Protein AF-A0A151JRG0-F1 (afdb_monomer)

Radius of gyration: 23.63 Å; Cα contacts (8 Å, |Δi|>4): 77; chains: 1; bounding box: 60×42×62 Å

Nearest PDB structures (foldseek):
  3hhd-assembly2_B  TM=7.691E-01  e=3.132E-06  Homo sapiens
  6rop-assembly3_C  TM=7.503E-01  e=3.337E-06  Mus musculus
  5my2-assembly1_B  TM=7.842E-01  e=7.458E-05  Mus musculus
  2jfd-assembly2_B  TM=7.610E-01  e=1.238E-04  Homo sapiens
  2jfk-assembly1_A  TM=7.828E-01  e=6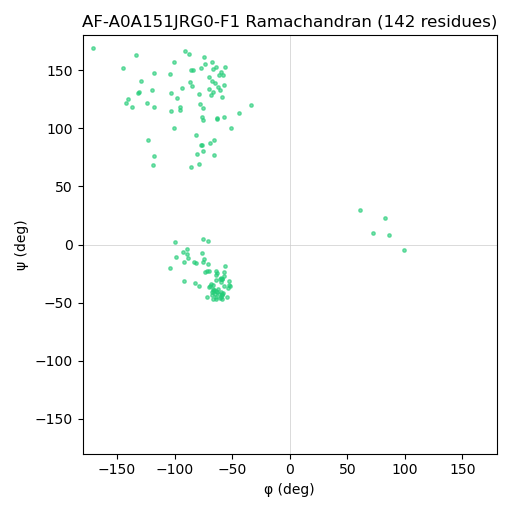.043E-04  Homo sapiens

Mean predicted aligned error: 11.95 Å

Foldseek 3Di:
DDPPPPPPDDDPDPVDDDDDDPDPDPFPDCSCVVCLVVQLVVQCVVCVDWDFDDPVDDQAQDPPVCCPPPVNRTPGSVSVSRRGDDDDDDDQCCDDPPDPDVVSNVVSVVVCVVVVHDDPCCVVDDHDDDDDDPPPDDCVVVDD

Secondary structure (DSSP, 8-state):
-------------SS--------SS-TTSGGGHHHHHHHHHHHHHH-SSPPBPPTT---SSS-GGGTTSTTTTB--HHHHHHTT-----------BTTB--HHHHHHHHHHHHHTT----GGGGSPPPPSSPPTTPPPSGGG--

Structure (mmCIF, N/CA/C/O backbone):
data_AF-A0A151JRG0-F1
#
_entry.id   AF-A0A151JRG0-F1
#
loop_
_atom_site.group_PDB
_atom_site.id
_atom_site.type_symbol
_atom_site.label_atom_id
_atom_site.label_alt_id
_atom_site.label_comp_id
_atom_site.label_asym_id
_atom_site.label_entity_id
_atom_site.label_seq_id
_atom_site.pdbx_PDB_ins_code
_atom_site.Cartn_x
_atom_site.Cartn_y
_atom_site.Cartn_z
_atom_site.occupancy
_atom_site.B_iso_or_equiv
_atom_site.auth_seq_id
_atom_site.auth_comp_id
_atom_site.auth_asym_id
_atom_site.auth_atom_id
_atom_site.pdbx_PDB_model_num
ATOM 1 N N . ALA A 1 1 ? -21.852 -20.332 25.595 1.00 32.78 1 ALA A N 1
ATOM 2 C CA . ALA A 1 1 ? -20.879 -21.241 24.953 1.00 32.78 1 ALA A CA 1
ATOM 3 C C . ALA A 1 1 ? -21.651 -22.034 23.910 1.00 32.78 1 ALA A C 1
ATOM 5 O O . ALA A 1 1 ? -22.641 -22.629 24.284 1.00 32.78 1 ALA A O 1
ATOM 6 N N . THR A 1 2 ? -21.409 -21.997 22.611 1.00 31.17 2 THR A N 1
ATOM 7 C CA . THR A 1 2 ? -20.289 -21.563 21.779 1.00 31.17 2 THR A CA 1
ATOM 8 C C . THR A 1 2 ? -20.906 -20.917 20.539 1.00 31.17 2 THR A C 1
ATOM 10 O O . THR A 1 2 ? -21.681 -21.542 19.821 1.00 31.17 2 THR A O 1
ATOM 13 N N . THR A 1 3 ? -20.585 -19.650 20.290 1.00 32.84 3 THR A N 1
ATOM 14 C CA . THR A 1 3 ? -20.889 -18.986 19.022 1.00 32.84 3 THR A CA 1
ATOM 15 C C . THR A 1 3 ? -19.991 -19.632 17.978 1.00 32.84 3 THR A C 1
ATOM 17 O O . THR A 1 3 ? -18.850 -19.216 17.783 1.00 32.84 3 THR A O 1
ATOM 20 N N . ALA A 1 4 ? -20.464 -20.728 17.387 1.00 36.09 4 ALA A N 1
ATOM 21 C CA . ALA A 1 4 ? -19.816 -21.336 16.246 1.00 36.09 4 ALA A CA 1
ATOM 22 C C . ALA A 1 4 ? -19.736 -20.256 15.168 1.00 36.09 4 ALA A C 1
ATOM 24 O O . ALA A 1 4 ? -20.753 -19.799 14.643 1.00 36.09 4 ALA A O 1
ATOM 25 N N . CYS A 1 5 ? -18.503 -19.804 14.920 1.00 34.59 5 CYS A N 1
ATOM 26 C CA . CYS A 1 5 ? -18.100 -19.105 13.714 1.00 34.59 5 CYS A CA 1
ATOM 27 C C . CYS A 1 5 ? -18.915 -19.671 12.568 1.00 34.59 5 CYS A C 1
ATOM 29 O O . CYS A 1 5 ? -18.869 -20.879 12.364 1.00 34.59 5 CYS A O 1
ATOM 31 N N . VAL A 1 6 ? -19.690 -18.820 11.900 1.00 37.94 6 VAL A N 1
ATOM 32 C CA . VAL A 1 6 ? -20.674 -19.248 10.919 1.00 37.94 6 VAL A CA 1
ATOM 33 C C . VAL A 1 6 ? -20.019 -20.191 9.914 1.00 37.94 6 VAL A C 1
ATOM 35 O O . VAL A 1 6 ? -19.303 -19.782 8.996 1.00 37.94 6 VAL A O 1
ATOM 38 N N . THR A 1 7 ? -20.236 -21.486 10.124 1.00 37.50 7 THR A N 1
ATOM 39 C CA . THR A 1 7 ? -19.909 -22.535 9.179 1.00 37.50 7 THR A CA 1
ATOM 40 C C . THR A 1 7 ? -20.995 -22.428 8.124 1.00 37.50 7 THR A C 1
ATOM 42 O O . THR A 1 7 ? -22.005 -23.119 8.186 1.00 37.50 7 THR A O 1
ATOM 45 N N . PHE A 1 8 ? -20.840 -21.478 7.198 1.00 38.97 8 PHE A N 1
ATOM 46 C CA . PHE A 1 8 ? -21.671 -21.411 6.003 1.00 38.97 8 PHE A CA 1
ATOM 47 C C . PHE A 1 8 ? -21.355 -22.649 5.163 1.00 38.97 8 PHE A C 1
ATOM 49 O O . PHE A 1 8 ? -20.416 -22.666 4.366 1.00 38.97 8 PHE A O 1
ATOM 56 N N . PHE A 1 9 ? -22.103 -23.719 5.427 1.00 41.03 9 PHE A N 1
ATOM 57 C CA . PHE A 1 9 ? -22.236 -24.842 4.523 1.00 41.03 9 PHE A CA 1
ATOM 58 C C . PHE A 1 9 ? -22.883 -24.348 3.229 1.00 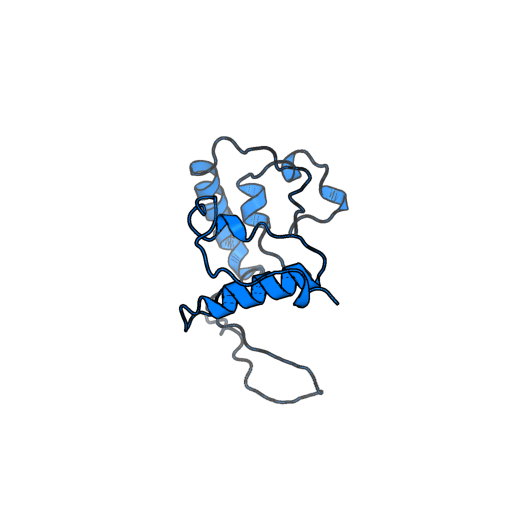41.03 9 PHE A C 1
ATOM 60 O O . PHE A 1 9 ? -23.804 -23.533 3.225 1.00 41.03 9 PHE A O 1
ATOM 67 N N . TYR A 1 10 ? -22.303 -24.820 2.136 1.00 41.72 10 TYR A N 1
ATOM 68 C CA . TYR A 1 10 ? -22.606 -24.476 0.761 1.00 41.72 10 TYR A CA 1
ATOM 69 C C . TYR A 1 10 ? -24.042 -24.887 0.430 1.00 41.72 10 TYR A C 1
ATOM 71 O O . TYR A 1 10 ? -24.323 -26.072 0.314 1.00 41.72 10 TYR A O 1
ATOM 79 N N . ASN A 1 11 ? -24.942 -23.923 0.266 1.00 40.44 11 ASN A N 1
ATOM 80 C CA . ASN A 1 11 ? -26.180 -24.135 -0.470 1.00 40.44 11 ASN A CA 1
ATOM 81 C C . ASN A 1 11 ? -26.395 -22.914 -1.362 1.00 40.44 11 ASN A C 1
ATOM 83 O O . ASN A 1 11 ? -26.498 -21.788 -0.875 1.00 40.44 11 ASN A O 1
ATOM 87 N N . GLN A 1 12 ? -26.413 -23.148 -2.675 1.00 46.78 12 GLN A N 1
ATOM 88 C CA . GLN A 1 12 ? -26.828 -22.180 -3.685 1.00 46.78 12 GLN A CA 1
ATOM 89 C C . GLN A 1 12 ? -28.319 -21.872 -3.510 1.00 46.78 12 GLN A C 1
ATOM 91 O O . GLN A 1 12 ? -29.167 -22.376 -4.239 1.00 46.78 12 GLN A O 1
ATOM 96 N N . VAL A 1 13 ? -28.652 -21.057 -2.518 1.00 53.19 13 VAL A N 1
ATOM 97 C CA . VAL A 1 13 ? -29.987 -20.483 -2.386 1.00 53.19 13 VAL A CA 1
ATOM 98 C C . VAL A 1 13 ? -29.866 -19.031 -2.848 1.00 53.19 13 VAL A C 1
ATOM 100 O O . VAL A 1 13 ? -29.150 -18.242 -2.236 1.00 53.19 13 VAL A O 1
ATOM 103 N N . ASN A 1 14 ? -30.541 -18.695 -3.952 1.00 60.41 14 ASN A N 1
ATOM 104 C CA . ASN A 1 14 ? -30.749 -17.333 -4.481 1.00 60.41 14 ASN A CA 1
ATOM 105 C C . ASN A 1 14 ? -29.648 -16.679 -5.346 1.00 60.41 14 ASN A C 1
ATOM 107 O O . ASN A 1 14 ? -29.645 -15.457 -5.469 1.00 60.41 14 ASN A O 1
ATOM 111 N N . ASN A 1 15 ? -28.753 -17.431 -6.002 1.00 69.19 15 ASN A N 1
ATOM 112 C CA . ASN A 1 15 ? -27.794 -16.862 -6.974 1.00 69.19 15 ASN A CA 1
ATOM 113 C C . ASN A 1 15 ? -26.823 -15.809 -6.371 1.00 69.19 15 ASN A C 1
ATOM 115 O O . ASN A 1 15 ? -26.384 -14.879 -7.047 1.00 69.19 15 ASN A O 1
ATOM 119 N N . ILE A 1 16 ? -26.500 -15.936 -5.078 1.00 75.44 16 ILE A N 1
ATOM 120 C CA . ILE A 1 16 ? -25.608 -15.023 -4.346 1.00 75.44 16 ILE A CA 1
ATOM 121 C C . ILE A 1 16 ? -24.197 -15.623 -4.287 1.00 75.44 16 ILE A C 1
ATOM 123 O O . ILE A 1 16 ? -24.008 -16.746 -3.819 1.00 75.44 16 ILE A O 1
ATOM 127 N N . TYR A 1 17 ? -23.185 -14.865 -4.721 1.00 77.12 17 TYR A N 1
ATOM 128 C CA . TYR A 1 17 ? -21.782 -15.280 -4.627 1.00 77.12 17 TYR A CA 1
ATOM 129 C C . TYR A 1 17 ? -21.262 -15.164 -3.186 1.00 77.12 17 TYR A C 1
ATOM 131 O O . TYR A 1 17 ? -21.175 -14.067 -2.633 1.00 77.12 17 TYR A O 1
ATOM 139 N N . VAL A 1 18 ? -20.864 -16.294 -2.591 1.00 74.06 18 VAL A N 1
ATOM 140 C CA . VAL A 1 18 ? -20.307 -16.358 -1.232 1.00 74.06 18 VAL A CA 1
ATOM 141 C C . VAL A 1 18 ? -18.928 -17.017 -1.264 1.00 74.06 18 VAL A C 1
ATOM 143 O O . VAL A 1 18 ? -18.784 -18.166 -1.676 1.00 74.06 18 VAL A O 1
ATOM 146 N N . LYS A 1 19 ? -17.899 -16.305 -0.787 1.00 78.00 19 LYS A N 1
ATOM 147 C CA . LYS A 1 19 ? -16.535 -16.831 -0.624 1.00 78.00 19 LYS A CA 1
ATOM 148 C C . LYS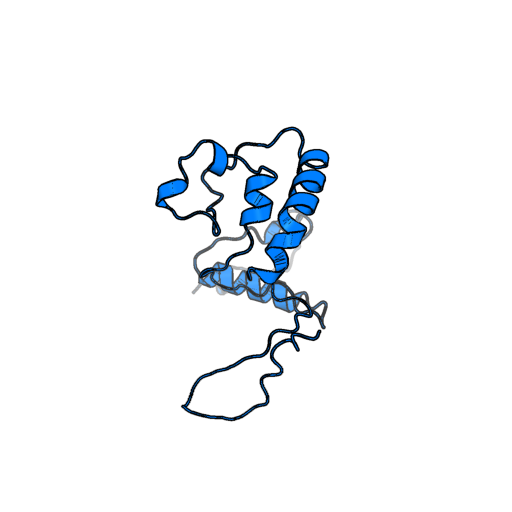 A 1 19 ? -16.137 -16.802 0.847 1.00 78.00 19 LYS A C 1
ATOM 150 O O . LYS A 1 19 ? -16.036 -15.729 1.438 1.00 78.00 19 LYS A O 1
ATOM 155 N N . LYS A 1 20 ? -15.853 -17.971 1.429 1.00 74.62 20 LYS A N 1
ATOM 156 C CA . LYS A 1 20 ? -15.352 -18.064 2.806 1.00 74.62 20 LYS A CA 1
ATOM 157 C C . LYS A 1 20 ? -13.952 -17.453 2.906 1.00 74.62 20 LYS A C 1
ATOM 159 O O . LYS A 1 20 ? -13.057 -17.787 2.128 1.00 74.62 20 LYS A O 1
ATOM 164 N N . ILE A 1 21 ? -13.766 -16.585 3.894 1.00 77.94 21 ILE A N 1
ATOM 165 C CA . ILE A 1 21 ? -12.461 -16.043 4.275 1.00 77.94 21 ILE A CA 1
ATOM 166 C C . ILE A 1 21 ? -11.901 -16.932 5.387 1.00 77.94 21 ILE A C 1
ATOM 168 O O . ILE A 1 21 ? -12.621 -17.309 6.310 1.00 77.94 21 ILE A O 1
ATOM 172 N N . ASN A 1 22 ? -10.622 -17.296 5.294 1.00 79.31 22 ASN A N 1
ATOM 173 C CA . ASN A 1 22 ? -9.955 -18.053 6.349 1.00 79.31 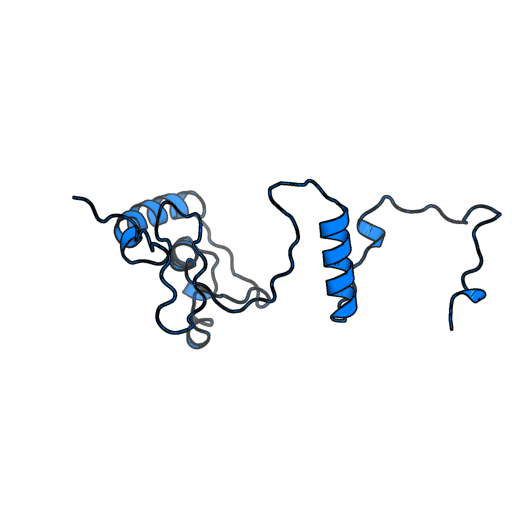22 ASN A CA 1
ATOM 174 C C . ASN A 1 22 ? -9.594 -17.119 7.514 1.00 79.31 22 ASN A C 1
ATOM 176 O O . ASN A 1 22 ? -8.492 -16.570 7.559 1.00 79.31 22 ASN A O 1
ATOM 180 N N . CYS A 1 23 ? -10.539 -16.902 8.423 1.00 71.31 23 CYS A N 1
ATOM 181 C CA . CYS A 1 23 ? -10.345 -16.148 9.653 1.00 71.31 23 CYS A CA 1
ATOM 182 C C . CYS A 1 23 ? -10.917 -16.932 10.841 1.00 71.31 23 CYS A C 1
ATOM 184 O O . CYS A 1 23 ? -12.057 -17.385 10.812 1.00 71.31 23 CYS A O 1
ATOM 186 N N . ASN A 1 24 ? -10.118 -17.074 11.901 1.00 82.31 24 ASN A N 1
ATOM 187 C CA . ASN A 1 24 ? -10.570 -17.697 13.151 1.00 82.31 24 ASN A CA 1
ATOM 188 C C . ASN A 1 24 ? -11.350 -16.708 14.032 1.00 82.31 24 ASN A C 1
ATOM 190 O O . ASN A 1 24 ? -12.014 -17.115 14.979 1.00 82.31 24 ASN A O 1
ATOM 194 N N . ILE A 1 25 ? -11.234 -15.407 13.745 1.00 77.88 25 ILE A N 1
ATOM 195 C CA . ILE A 1 25 ? -11.842 -14.315 14.506 1.00 77.88 25 ILE A CA 1
ATOM 196 C C . ILE A 1 25 ? -12.565 -13.388 13.518 1.00 77.88 25 ILE A C 1
ATOM 198 O O . ILE A 1 25 ? -11.962 -12.994 12.512 1.00 77.88 25 ILE A O 1
ATOM 202 N N . PRO A 1 26 ? -13.829 -13.012 13.784 1.00 76.88 26 PRO A N 1
ATOM 203 C CA . PRO A 1 26 ? -14.560 -12.057 12.963 1.00 76.88 26 PRO A CA 1
ATOM 204 C C . PRO A 1 26 ? -14.072 -10.635 13.262 1.00 76.88 26 PRO A C 1
ATOM 206 O O . PRO A 1 26 ? -14.624 -9.919 14.100 1.00 76.88 26 PRO A O 1
ATOM 209 N N . PHE A 1 27 ? -13.008 -10.219 12.580 1.00 72.62 27 PHE A N 1
ATOM 210 C CA . PHE A 1 27 ? -12.560 -8.831 12.619 1.00 72.62 27 PHE A CA 1
ATOM 211 C C . PHE A 1 27 ? -13.668 -7.904 12.103 1.00 72.62 27 PHE A C 1
ATOM 213 O O . PHE A 1 27 ? -14.465 -8.288 11.249 1.00 72.62 27 PHE A O 1
ATOM 220 N N . HIS A 1 28 ? -13.720 -6.682 12.641 1.00 74.50 28 HIS A N 1
ATOM 221 C CA . HIS A 1 28 ? -14.707 -5.653 12.267 1.00 74.50 28 HIS A CA 1
ATOM 222 C C . HIS A 1 28 ? -16.131 -5.926 12.771 1.00 74.50 28 HIS A C 1
ATOM 224 O O . HIS A 1 28 ? -17.063 -5.223 12.395 1.00 74.50 28 HIS A O 1
ATOM 230 N N . SER A 1 29 ? -16.283 -6.920 13.649 1.00 74.06 29 SER A N 1
ATOM 231 C CA . SER A 1 29 ? -17.498 -7.189 14.413 1.00 74.06 29 SER A CA 1
ATOM 232 C C . SER A 1 29 ? -17.372 -6.650 15.840 1.00 74.06 29 SER A C 1
ATOM 234 O O . SER A 1 29 ? -16.267 -6.537 16.380 1.00 74.06 29 SER A O 1
ATOM 236 N N . SER A 1 30 ? -18.512 -6.403 16.487 1.00 77.19 30 SER A N 1
ATOM 237 C CA . SER A 1 30 ? -18.598 -6.104 17.923 1.00 77.19 30 SER A CA 1
ATOM 238 C C . SER A 1 30 ? -17.968 -7.192 18.801 1.00 77.19 30 SER A C 1
ATOM 240 O O . SER A 1 30 ? -17.591 -6.912 19.934 1.00 77.19 30 SER A O 1
ATOM 242 N N . TYR A 1 31 ? -17.766 -8.403 18.268 1.00 78.31 31 TYR A N 1
ATOM 243 C CA . TYR A 1 31 ? -17.033 -9.488 18.927 1.00 78.31 31 TYR A CA 1
ATOM 244 C C . TYR A 1 31 ? -15.643 -9.065 19.438 1.00 78.31 31 TYR A C 1
ATOM 246 O O . TYR A 1 31 ? -15.209 -9.515 20.495 1.00 78.31 31 TYR A O 1
ATOM 254 N N . VAL A 1 32 ? -14.943 -8.186 18.711 1.00 79.25 32 VAL A N 1
ATOM 255 C CA . VAL A 1 32 ? -13.578 -7.752 19.067 1.00 79.25 32 VAL A CA 1
ATOM 256 C C . VAL A 1 32 ? -13.581 -6.529 20.002 1.00 79.25 32 VAL A C 1
ATOM 258 O O . VAL A 1 32 ? -12.541 -6.187 20.560 1.00 79.25 32 VAL A O 1
ATOM 261 N N . ALA A 1 33 ? -14.739 -5.904 20.249 1.00 79.56 33 ALA A N 1
ATOM 262 C CA . ALA A 1 33 ? -14.845 -4.685 21.059 1.00 79.56 33 ALA A CA 1
ATOM 263 C C . ALA A 1 33 ? -14.331 -4.874 22.497 1.00 79.56 33 ALA A C 1
ATOM 265 O O . ALA A 1 33 ? -13.726 -3.971 23.066 1.00 79.56 33 ALA A O 1
ATOM 266 N N . PHE A 1 34 ? -14.481 -6.073 23.071 1.00 82.00 34 PHE A N 1
ATOM 267 C CA . PHE A 1 34 ? -13.964 -6.380 24.410 1.00 82.00 34 PHE A CA 1
ATOM 268 C C . PHE A 1 34 ? -12.434 -6.227 24.522 1.00 82.00 34 PHE A C 1
ATOM 270 O O . PHE A 1 34 ? -11.918 -5.878 25.581 1.00 82.00 34 PHE A O 1
ATOM 277 N N . VAL A 1 35 ? -11.700 -6.451 23.427 1.00 84.12 35 VAL A N 1
ATOM 278 C CA . VAL A 1 35 ? -10.229 -6.363 23.391 1.00 84.12 35 VAL A CA 1
ATOM 279 C C . VAL A 1 35 ? -9.753 -4.938 23.072 1.00 84.12 35 VAL A C 1
ATOM 281 O O . VAL A 1 35 ? -8.574 -4.626 23.241 1.00 84.12 35 VAL A O 1
ATOM 284 N N . GLU A 1 36 ? -10.650 -4.043 22.650 1.00 82.56 36 GLU A N 1
ATOM 285 C CA . GLU A 1 36 ? -10.312 -2.690 22.192 1.00 82.56 36 GLU A CA 1
ATOM 286 C C . GLU A 1 36 ? -9.577 -1.873 23.261 1.00 82.56 36 GLU A C 1
ATOM 288 O O . GLU A 1 36 ? -8.582 -1.216 22.959 1.00 82.56 36 GLU A O 1
ATOM 293 N N . SER A 1 37 ? -10.013 -1.964 24.518 1.00 87.50 37 SER A N 1
ATOM 294 C CA . SER A 1 37 ? -9.403 -1.241 25.639 1.00 87.50 37 SER A CA 1
ATOM 295 C C . SER A 1 37 ? -7.957 -1.683 25.893 1.00 87.50 37 SER A C 1
ATOM 297 O O . SER A 1 37 ? -7.057 -0.850 25.994 1.00 87.50 37 SER A O 1
ATOM 299 N N . GLN A 1 38 ? -7.708 -2.994 25.923 1.00 90.06 38 GLN A N 1
ATOM 300 C CA . GLN A 1 38 ? -6.369 -3.562 26.111 1.00 90.06 38 GLN A CA 1
ATOM 301 C C . GLN A 1 38 ? -5.449 -3.261 24.925 1.00 90.06 38 GLN A C 1
ATOM 303 O O . GLN A 1 38 ? -4.266 -2.945 25.102 1.00 90.06 38 GLN A O 1
ATOM 308 N N . LEU A 1 39 ? -5.999 -3.303 23.710 1.00 88.06 39 LEU A N 1
ATOM 309 C CA . LEU A 1 39 ? -5.278 -2.940 22.497 1.00 88.06 39 LEU A CA 1
ATOM 310 C C . LEU A 1 39 ? -4.885 -1.457 22.511 1.00 88.06 39 LEU A C 1
ATOM 312 O O . LEU A 1 39 ? -3.731 -1.135 22.233 1.00 88.06 39 LEU A O 1
ATOM 316 N N . LEU A 1 40 ? -5.803 -0.565 22.887 1.00 90.75 40 LEU A N 1
ATOM 317 C CA . LEU A 1 40 ? -5.550 0.872 22.989 1.00 90.75 40 LEU A CA 1
ATOM 318 C C . LEU A 1 40 ? -4.450 1.178 24.012 1.00 90.75 40 LEU A C 1
ATOM 320 O O . LEU A 1 40 ? -3.522 1.930 23.713 1.00 90.75 40 LEU A O 1
ATOM 324 N N . LEU A 1 41 ? -4.512 0.564 25.197 1.00 93.38 41 LEU A N 1
ATOM 325 C CA . LEU A 1 41 ? -3.481 0.710 26.229 1.00 93.38 41 LEU A CA 1
ATOM 326 C C . LEU A 1 41 ? -2.105 0.261 25.728 1.00 93.38 41 LEU A C 1
ATOM 328 O O . LEU A 1 41 ? -1.105 0.939 25.963 1.00 93.38 41 LEU A O 1
ATOM 332 N N . SER A 1 42 ? -2.051 -0.862 25.014 1.00 93.50 42 SER A N 1
ATOM 333 C CA . SER A 1 42 ? -0.801 -1.388 24.460 1.00 93.50 42 SER A CA 1
ATOM 334 C C . SER A 1 42 ? -0.252 -0.486 23.353 1.00 93.50 42 SER A C 1
ATOM 336 O O . SER A 1 42 ? 0.937 -0.172 23.338 1.00 93.50 42 SER A O 1
ATOM 338 N N . LEU A 1 43 ? -1.118 -0.003 22.461 1.00 91.44 43 LEU A N 1
ATOM 339 C CA . LEU A 1 43 ? -0.732 0.894 21.373 1.00 91.44 43 LEU A CA 1
ATOM 340 C C . LEU A 1 43 ? -0.270 2.262 21.875 1.00 91.44 43 LEU A C 1
ATOM 342 O O . LEU A 1 43 ? 0.666 2.811 21.305 1.00 91.44 43 LEU A O 1
ATOM 346 N N . ASN A 1 44 ? -0.855 2.792 22.950 1.00 94.81 44 ASN A N 1
ATOM 347 C CA . ASN A 1 44 ? -0.391 4.041 23.559 1.00 94.81 44 ASN A CA 1
ATOM 348 C C . ASN A 1 44 ? 1.032 3.925 24.126 1.00 94.81 44 ASN A C 1
ATOM 350 O O . ASN A 1 44 ? 1.782 4.896 24.091 1.00 94.81 44 ASN A O 1
ATOM 354 N N . LYS A 1 45 ? 1.443 2.735 24.585 1.00 95.25 45 LYS A N 1
ATOM 355 C CA . LYS A 1 45 ? 2.837 2.486 24.994 1.00 95.25 45 LYS A CA 1
ATOM 356 C C . LYS A 1 45 ? 3.794 2.464 23.799 1.00 95.25 45 LYS A C 1
ATOM 358 O O . LYS A 1 45 ? 4.923 2.923 23.917 1.00 95.25 45 LYS A O 1
ATOM 363 N N . ILE A 1 46 ? 3.350 1.932 22.658 1.00 95.19 46 ILE A N 1
ATOM 364 C CA . ILE A 1 46 ? 4.160 1.819 21.431 1.00 95.19 46 ILE A CA 1
ATOM 365 C C . ILE A 1 46 ? 4.235 3.159 20.683 1.00 95.19 46 ILE A C 1
ATOM 367 O O . ILE A 1 46 ? 5.267 3.490 20.102 1.00 95.19 46 ILE A O 1
ATOM 371 N N . ILE A 1 47 ? 3.149 3.935 20.692 1.00 92.56 47 ILE A N 1
ATOM 372 C CA . ILE A 1 47 ? 3.001 5.210 19.981 1.00 92.56 47 ILE A CA 1
ATOM 373 C C . ILE A 1 47 ? 2.753 6.335 21.003 1.00 92.56 47 ILE A C 1
ATOM 375 O O . ILE A 1 47 ? 1.658 6.897 21.045 1.00 92.56 47 ILE A O 1
ATOM 379 N N . PRO A 1 48 ? 3.753 6.692 21.829 1.00 91.88 48 PRO A N 1
ATOM 380 C CA . PRO A 1 48 ? 3.581 7.714 22.861 1.0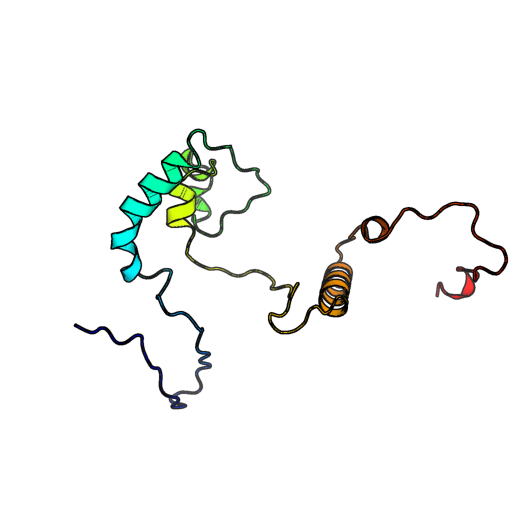0 91.88 48 PRO A CA 1
ATOM 381 C C . PRO A 1 48 ? 3.388 9.121 22.272 1.00 91.88 48 PRO A C 1
ATOM 383 O O . PRO A 1 48 ? 2.634 9.925 22.810 1.00 91.88 48 PRO A O 1
ATOM 386 N N . CYS A 1 49 ? 4.033 9.414 21.137 1.00 92.69 49 CYS A N 1
ATOM 387 C CA . CYS A 1 49 ? 3.986 10.721 20.476 1.00 92.69 49 CYS A CA 1
ATOM 388 C C . CYS A 1 49 ? 3.479 10.568 19.030 1.00 92.69 49 CYS A C 1
ATOM 390 O O . CYS A 1 49 ? 4.278 10.335 18.114 1.00 92.69 49 CYS A O 1
ATOM 392 N N . PRO A 1 50 ? 2.158 10.658 18.790 1.00 92.88 50 PRO A N 1
ATOM 393 C CA . PRO A 1 50 ? 1.577 10.381 17.483 1.00 92.88 50 PRO A CA 1
ATOM 394 C C . PRO A 1 50 ? 1.928 11.458 16.449 1.00 92.88 50 PRO A C 1
ATOM 396 O O . PRO A 1 50 ? 1.800 12.658 16.686 1.00 92.88 50 PRO A O 1
ATOM 399 N N . LYS A 1 51 ? 2.342 11.019 15.255 1.00 93.75 51 LYS A N 1
ATOM 400 C CA . LYS A 1 51 ? 2.728 11.910 14.150 1.00 93.75 51 LYS A CA 1
ATOM 401 C C . LYS A 1 51 ? 1.518 12.337 13.322 1.00 93.75 51 LYS A C 1
ATOM 403 O O . LYS A 1 51 ? 0.560 11.581 13.148 1.00 93.75 51 LYS A O 1
ATOM 408 N N . LYS A 1 52 ? 1.590 13.539 12.747 1.00 93.75 52 LYS A N 1
ATOM 409 C CA . LYS A 1 52 ? 0.585 14.044 11.805 1.00 93.75 52 LYS A CA 1
ATOM 410 C C . LYS A 1 52 ? 0.627 13.248 10.500 1.00 93.75 52 LYS A C 1
ATOM 412 O O . LYS A 1 52 ? 1.683 13.094 9.890 1.00 93.75 52 LYS A O 1
ATOM 417 N N . ARG A 1 53 ? -0.533 12.761 10.063 1.00 92.31 53 ARG A N 1
ATOM 418 C CA . ARG A 1 53 ? -0.724 12.103 8.769 1.00 92.31 53 ARG A CA 1
ATOM 419 C C . ARG A 1 53 ? -0.605 13.136 7.651 1.00 92.31 53 ARG A C 1
ATOM 421 O O . ARG A 1 53 ? -1.030 14.285 7.792 1.00 92.31 53 ARG A O 1
ATOM 428 N N . SER A 1 54 ? -0.030 12.722 6.529 1.00 91.12 54 SER A N 1
ATOM 429 C CA . SER A 1 54 ? 0.049 13.555 5.332 1.00 91.12 54 SER A CA 1
ATOM 430 C C . SER A 1 54 ? -1.313 13.650 4.638 1.00 91.12 54 SER A C 1
ATOM 432 O O . SER A 1 54 ? -2.182 12.800 4.827 1.00 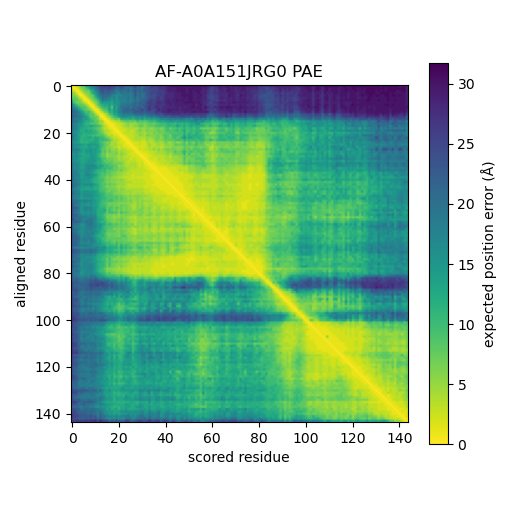91.12 54 SER A O 1
ATOM 434 N N . SER A 1 55 ? -1.492 14.656 3.780 1.00 87.06 55 SER A N 1
ATOM 435 C CA . SER A 1 55 ? -2.683 14.779 2.924 1.00 87.06 55 SER A CA 1
ATOM 436 C C . SER A 1 55 ? -2.812 13.642 1.902 1.00 87.06 55 SER A C 1
ATOM 438 O O . SER A 1 55 ? -3.918 13.344 1.464 1.00 87.06 55 SER A O 1
ATOM 440 N N . LYS A 1 56 ? -1.698 12.977 1.558 1.00 88.31 56 LYS A N 1
ATOM 441 C CA . LYS A 1 56 ? -1.670 11.786 0.692 1.00 88.31 56 LYS A CA 1
ATOM 442 C C . LYS A 1 56 ? -2.225 10.540 1.390 1.00 88.31 56 LYS A C 1
ATOM 444 O O . LYS A 1 56 ? -2.664 9.611 0.720 1.00 88.31 56 LYS A O 1
ATOM 449 N N . TRP A 1 57 ? -2.219 10.507 2.724 1.00 87.94 57 TRP A N 1
ATOM 450 C CA . TRP A 1 57 ? -2.790 9.403 3.488 1.00 87.94 57 TRP A CA 1
ATOM 451 C C . TRP A 1 57 ? -4.305 9.575 3.605 1.00 87.94 57 TRP A C 1
ATOM 453 O O . TRP A 1 57 ? -4.831 10.206 4.527 1.00 87.94 57 TRP A O 1
ATOM 463 N N . ILE A 1 58 ? -5.019 8.938 2.688 1.00 84.31 58 ILE A N 1
ATOM 464 C CA . ILE A 1 58 ? -6.476 8.861 2.714 1.00 84.31 58 ILE A CA 1
ATOM 465 C C . ILE A 1 58 ? -6.908 7.815 3.752 1.00 84.31 58 ILE A C 1
ATOM 467 O O . ILE A 1 58 ? -6.505 6.658 3.677 1.00 84.31 58 ILE A O 1
ATOM 471 N N . SER A 1 59 ? -7.688 8.226 4.757 1.00 84.19 59 SER A N 1
ATOM 472 C CA . SER A 1 59 ? -8.191 7.305 5.784 1.00 84.19 59 SER A CA 1
ATOM 473 C C . SER A 1 59 ? -9.373 6.507 5.243 1.00 84.19 59 SER A C 1
ATOM 475 O O . SER A 1 59 ? -10.326 7.088 4.729 1.00 84.19 59 SER A O 1
ATOM 477 N N . THR A 1 60 ? -9.319 5.187 5.390 1.00 79.56 60 THR A N 1
ATOM 478 C CA . THR A 1 60 ? -10.385 4.262 4.976 1.00 79.56 60 THR A CA 1
ATOM 479 C C . THR A 1 60 ? -11.394 3.971 6.086 1.00 79.56 60 THR A C 1
ATOM 481 O O . THR A 1 60 ? -12.478 3.476 5.814 1.00 79.56 60 THR A O 1
ATOM 484 N N . SER A 1 61 ? -11.060 4.299 7.332 1.00 78.06 61 SER A N 1
ATOM 485 C CA . SER A 1 61 ? -11.844 3.971 8.524 1.00 78.06 61 SER A CA 1
ATOM 486 C C . SER A 1 61 ? -12.631 5.135 9.108 1.00 78.06 61 SER A C 1
ATOM 488 O O . SER A 1 61 ? -13.583 4.938 9.860 1.00 78.06 61 SER A O 1
ATOM 490 N N . ILE A 1 62 ? -12.238 6.362 8.771 1.00 82.56 62 ILE A N 1
ATOM 491 C CA . ILE A 1 62 ? -12.921 7.580 9.191 1.00 82.56 62 ILE A CA 1
ATOM 492 C C . ILE A 1 62 ? -13.729 8.095 7.996 1.00 82.56 62 ILE A C 1
ATOM 494 O O . ILE A 1 62 ? -13.157 8.245 6.913 1.00 82.56 62 ILE A O 1
ATOM 498 N N . PRO A 1 63 ? -15.029 8.414 8.153 1.00 83.81 63 PRO A N 1
ATOM 499 C CA . PRO A 1 63 ? -15.809 8.994 7.068 1.00 83.81 63 PRO A CA 1
ATOM 500 C C . PRO A 1 63 ? -15.210 10.335 6.639 1.00 83.81 63 PRO A C 1
ATOM 502 O O . PRO A 1 63 ? -14.705 11.097 7.467 1.00 83.81 63 PRO A O 1
ATOM 505 N N . ARG A 1 64 ? -15.304 10.648 5.342 1.00 84.50 64 ARG A N 1
ATOM 506 C CA . ARG A 1 64 ? -14.689 11.840 4.732 1.00 84.50 64 ARG A CA 1
ATOM 507 C C . ARG A 1 64 ? -15.043 13.144 5.452 1.00 84.50 64 ARG A C 1
ATOM 509 O O . ARG A 1 64 ? -14.188 14.013 5.594 1.00 84.50 64 ARG A O 1
ATOM 516 N N . THR A 1 65 ? -16.264 13.250 5.973 1.00 87.25 65 THR A N 1
ATOM 517 C CA . THR A 1 65 ? -16.744 14.401 6.757 1.00 87.25 65 THR A CA 1
ATOM 518 C C . THR A 1 65 ? -15.905 14.668 8.008 1.00 87.25 65 THR A C 1
ATOM 520 O O . THR A 1 65 ? -15.764 15.813 8.426 1.00 87.25 65 THR A O 1
ATOM 523 N N . LYS A 1 66 ? -15.298 13.627 8.590 1.00 87.94 66 LYS A N 1
ATOM 524 C CA . LYS A 1 66 ? -14.509 13.699 9.825 1.00 87.94 66 LYS A CA 1
ATOM 525 C C . LYS A 1 66 ? -12.996 13.741 9.589 1.00 87.94 66 LYS A C 1
ATOM 527 O O . LYS A 1 66 ? -12.251 13.793 10.563 1.00 87.94 66 LYS A O 1
ATOM 532 N N . TRP A 1 67 ? -12.504 13.759 8.345 1.00 87.06 67 TRP A N 1
ATOM 533 C CA . TRP A 1 67 ? -11.055 13.749 8.055 1.00 87.06 67 TRP A CA 1
ATOM 534 C C . TRP A 1 67 ? -10.293 14.977 8.559 1.00 87.06 67 TRP A C 1
ATOM 536 O O . TRP A 1 67 ? -9.088 14.888 8.807 1.00 87.06 67 TRP A O 1
ATOM 546 N N . PHE A 1 68 ? -10.979 16.104 8.734 1.00 86.31 68 PHE A N 1
ATOM 547 C CA . PHE A 1 68 ? -10.361 17.368 9.131 1.00 86.31 68 PHE A CA 1
ATOM 548 C C . PHE A 1 68 ? -10.272 17.565 10.651 1.00 86.31 68 PHE A C 1
ATOM 550 O O . PHE A 1 68 ? -9.668 18.549 11.094 1.00 86.31 68 PHE A O 1
ATOM 557 N N . THR A 1 69 ? -10.816 16.632 11.441 1.00 87.94 69 THR A N 1
ATOM 558 C CA . THR A 1 69 ? -10.745 16.676 12.908 1.00 87.94 69 THR A CA 1
ATOM 559 C C . THR A 1 69 ? -9.299 16.548 13.402 1.00 87.94 69 THR A C 1
ATOM 561 O O . THR A 1 69 ? -8.433 15.987 12.727 1.00 87.94 69 THR A O 1
ATOM 564 N N . SER A 1 70 ? -9.001 17.103 14.577 1.00 84.81 70 SER A N 1
ATOM 565 C CA . SER A 1 70 ? -7.664 17.021 15.184 1.00 84.81 70 SER A CA 1
ATOM 566 C C . SER A 1 70 ? -7.239 15.567 15.405 1.00 84.81 70 SER A C 1
ATOM 568 O O . SER A 1 70 ? -6.129 15.189 15.036 1.00 84.81 70 SER A O 1
ATOM 570 N N . THR A 1 71 ? -8.154 14.730 15.899 1.00 82.12 71 THR A N 1
ATOM 571 C CA . THR A 1 71 ? -7.922 13.302 16.144 1.00 82.12 71 THR A CA 1
ATOM 572 C C . THR A 1 71 ? -7.662 12.529 14.855 1.00 82.12 71 THR A C 1
ATOM 574 O O . THR A 1 71 ? -6.742 11.718 14.800 1.00 82.12 71 THR A O 1
ATOM 577 N N . SER A 1 72 ? -8.418 12.795 13.783 1.00 83.50 72 SER A N 1
ATOM 578 C CA . SER A 1 72 ? -8.218 12.097 12.511 1.00 83.50 72 SER A CA 1
ATOM 579 C C . SER A 1 72 ? -6.922 12.497 11.823 1.00 83.50 72 SER A C 1
ATOM 581 O O . SER A 1 72 ? -6.437 11.732 11.000 1.00 83.50 72 SER A O 1
ATOM 583 N N . LYS A 1 73 ? -6.349 13.670 12.106 1.00 89.00 73 LYS A N 1
ATOM 584 C CA . LYS A 1 73 ? -5.091 14.129 11.491 1.00 89.00 73 LYS A CA 1
ATOM 585 C C . LYS A 1 73 ? -3.856 13.413 12.030 1.00 89.00 73 LYS A C 1
ATOM 587 O O . LYS A 1 73 ? -2.799 13.548 11.421 1.00 89.00 73 LYS A O 1
ATOM 592 N N . LEU A 1 74 ? -3.959 12.673 13.129 1.00 91.75 74 LEU A N 1
ATOM 593 C CA . LEU A 1 74 ? -2.837 11.975 13.751 1.00 91.75 74 LEU A CA 1
ATOM 594 C C . LEU A 1 74 ? -2.883 10.473 13.448 1.00 91.75 74 LEU A C 1
ATOM 596 O O . LEU A 1 74 ? -3.954 9.883 13.328 1.00 91.75 74 LEU A O 1
ATOM 600 N N . SER A 1 75 ? -1.710 9.852 13.331 1.00 91.38 75 SER A N 1
ATOM 601 C CA . SER A 1 75 ? -1.560 8.392 13.355 1.00 91.38 75 SER A CA 1
ATOM 602 C C . SER A 1 75 ? -1.449 7.944 14.814 1.00 91.38 75 SER A C 1
ATOM 604 O O . SER A 1 75 ? -0.372 7.577 15.278 1.00 91.38 75 SER A O 1
ATOM 606 N N . SER A 1 76 ? -2.536 8.106 15.572 1.00 92.44 76 SER A N 1
ATOM 607 C CA . SER A 1 76 ? -2.594 7.789 17.003 1.00 92.44 76 SER A CA 1
ATOM 608 C C . SER A 1 76 ? -3.057 6.359 17.271 1.00 92.44 76 SER A C 1
ATOM 610 O O . SER A 1 76 ? -3.606 5.691 16.393 1.00 92.44 76 SER A O 1
ATOM 612 N N . ALA A 1 77 ? -2.880 5.896 18.510 1.00 90.94 77 ALA A N 1
ATOM 613 C CA . ALA A 1 77 ? -3.406 4.610 18.958 1.00 90.94 77 ALA A CA 1
ATOM 614 C C . ALA A 1 77 ? -4.925 4.497 18.707 1.00 90.94 77 ALA A C 1
ATOM 616 O O . ALA A 1 77 ? -5.369 3.523 18.101 1.00 90.94 77 ALA A O 1
ATOM 617 N N . ASP A 1 78 ? -5.692 5.545 19.035 1.00 88.56 78 ASP A N 1
ATOM 618 C CA . ASP A 1 78 ? -7.135 5.644 18.760 1.00 88.56 78 ASP A CA 1
ATOM 619 C C . ASP A 1 78 ? -7.512 5.548 17.276 1.00 88.56 78 ASP A C 1
ATOM 621 O O . ASP A 1 78 ? -8.625 5.153 16.923 1.00 88.56 78 ASP A O 1
ATOM 625 N N . TYR A 1 79 ? -6.627 5.991 16.382 1.00 88.50 79 TYR A N 1
ATOM 626 C CA . TYR A 1 79 ? -6.850 5.871 14.946 1.00 88.50 79 TYR A CA 1
ATOM 627 C C . TYR A 1 79 ? -6.705 4.408 14.509 1.00 88.50 79 TYR A C 1
ATOM 629 O O . TYR A 1 79 ? -7.545 3.893 13.769 1.00 88.50 79 TYR A O 1
ATOM 637 N N . HIS A 1 80 ? -5.657 3.729 14.985 1.00 86.81 80 HIS A N 1
ATOM 638 C CA . HIS A 1 80 ? -5.353 2.349 14.613 1.00 86.81 80 HIS A CA 1
ATOM 639 C C . HIS A 1 80 ? -6.366 1.341 15.167 1.00 86.81 80 HIS A C 1
ATOM 641 O O . HIS A 1 80 ? -6.718 0.409 14.447 1.00 86.81 80 HIS A O 1
ATOM 647 N N . THR A 1 81 ? -6.905 1.551 16.372 1.00 82.88 81 THR A N 1
ATOM 648 C CA . THR A 1 81 ? -7.970 0.693 16.930 1.00 82.88 81 THR A CA 1
ATOM 649 C C . THR A 1 81 ? -9.259 0.760 16.107 1.00 82.88 81 THR A C 1
ATOM 651 O O . THR A 1 81 ? -9.869 -0.268 15.805 1.00 82.88 81 THR A O 1
ATOM 654 N N . ARG A 1 82 ? -9.633 1.958 15.638 1.00 76.62 82 ARG A N 1
ATOM 655 C CA . ARG A 1 82 ? -10.818 2.175 14.790 1.00 76.62 82 ARG A CA 1
ATOM 656 C C . ARG A 1 82 ? -10.632 1.729 13.342 1.00 76.62 82 ARG A C 1
ATOM 658 O O . ARG A 1 82 ? -11.619 1.607 12.620 1.00 76.62 82 ARG A O 1
ATOM 665 N N . SER A 1 83 ? -9.394 1.496 12.891 1.00 65.88 83 SER A N 1
ATOM 666 C CA . SER A 1 83 ? -9.074 1.383 11.463 1.00 65.88 83 SER A CA 1
ATOM 667 C C . SER A 1 83 ? -9.571 0.124 10.752 1.00 65.88 83 SER A C 1
ATOM 669 O O . SER A 1 83 ? -9.279 -0.083 9.577 1.00 65.88 83 SER A O 1
ATOM 671 N N . SER A 1 84 ? -10.298 -0.727 11.454 1.00 60.03 84 SER A N 1
ATOM 672 C CA . SER A 1 84 ? -10.493 -2.096 11.036 1.00 60.03 84 SER A CA 1
ATOM 673 C C . SER A 1 84 ? -11.466 -2.211 9.826 1.00 60.03 84 SER A C 1
ATOM 675 O O . SER A 1 84 ? -11.341 -3.119 9.033 1.00 60.03 84 SER A O 1
ATOM 677 N N . LEU A 1 85 ? -12.374 -1.279 9.544 1.00 46.62 85 LEU A N 1
ATOM 678 C CA . LEU A 1 85 ? -13.399 -1.476 8.492 1.00 46.62 85 LEU A CA 1
ATOM 679 C C . LEU A 1 85 ? -12.910 -1.303 7.023 1.00 46.62 85 LEU A C 1
ATOM 681 O O . LEU A 1 85 ? -11.971 -0.542 6.775 1.00 46.62 85 LEU A O 1
ATOM 685 N N . PRO A 1 86 ? -13.544 -1.982 6.035 1.00 52.19 86 PRO A N 1
ATOM 686 C CA . PRO A 1 86 ? -13.074 -2.031 4.644 1.00 52.19 86 PRO A CA 1
ATOM 687 C C . PRO A 1 86 ? -13.607 -0.869 3.791 1.00 52.19 86 PRO A C 1
ATOM 689 O O . PRO A 1 86 ? -14.611 -0.269 4.160 1.00 52.19 86 PRO A O 1
ATOM 692 N N . LEU A 1 87 ? -13.003 -0.621 2.613 1.00 50.69 87 LEU A N 1
ATOM 693 C CA . LEU A 1 87 ? -13.699 -0.157 1.394 1.00 50.69 87 LEU A CA 1
ATOM 694 C C . LEU A 1 87 ? -12.801 -0.170 0.141 1.00 50.69 87 LEU A C 1
ATOM 696 O O . LEU A 1 87 ? -11.597 -0.378 0.232 1.00 50.69 87 LEU A O 1
ATOM 700 N N . ASN A 1 88 ? -13.450 0.030 -1.012 1.00 50.38 88 ASN A N 1
ATOM 701 C CA . ASN A 1 88 ? -12.975 -0.144 -2.387 1.00 50.38 88 ASN A CA 1
ATOM 702 C C . ASN A 1 88 ? -11.570 0.409 -2.669 1.00 50.38 88 ASN A C 1
ATOM 704 O O . ASN A 1 88 ? -11.347 1.619 -2.711 1.00 50.38 88 ASN A O 1
ATOM 708 N N . VAL A 1 89 ? -10.655 -0.516 -2.945 1.00 54.19 89 VAL A N 1
ATOM 709 C CA . VAL A 1 89 ? -9.301 -0.254 -3.428 1.00 54.19 89 VAL A CA 1
ATOM 710 C C . VAL A 1 89 ? -9.086 -1.121 -4.658 1.00 54.19 89 VAL A C 1
ATOM 712 O O . VAL A 1 89 ? -9.500 -2.282 -4.695 1.00 54.19 89 VAL A O 1
ATOM 715 N N . THR A 1 90 ? -8.420 -0.569 -5.666 1.00 51.62 90 THR A N 1
ATOM 716 C CA . THR A 1 90 ? -7.922 -1.360 -6.787 1.00 51.62 90 THR A CA 1
ATOM 717 C C . THR A 1 90 ? -6.890 -2.348 -6.253 1.00 51.62 90 THR A C 1
ATOM 719 O O . THR A 1 90 ? -5.796 -1.965 -5.840 1.00 51.62 90 THR A O 1
ATOM 722 N N . ASN A 1 91 ? -7.260 -3.625 -6.210 1.00 59.97 91 ASN A N 1
ATOM 723 C CA . ASN A 1 91 ? -6.392 -4.673 -5.694 1.00 59.97 91 ASN A CA 1
ATOM 724 C C . ASN A 1 91 ? -5.307 -4.993 -6.720 1.00 59.97 91 ASN A C 1
ATOM 726 O O . ASN A 1 91 ? -5.569 -5.640 -7.732 1.00 59.97 91 ASN A O 1
ATOM 730 N N . LEU A 1 92 ? -4.081 -4.570 -6.433 1.00 62.53 92 LEU A N 1
ATOM 731 C CA . LEU A 1 92 ? -2.897 -5.054 -7.129 1.00 62.53 92 LEU A CA 1
ATOM 732 C C . LEU A 1 92 ? -2.291 -6.185 -6.308 1.00 62.53 92 LEU A C 1
ATOM 734 O O . LEU A 1 92 ? -1.900 -6.003 -5.155 1.00 62.53 92 LEU A O 1
ATOM 738 N N . VAL A 1 93 ? -2.243 -7.375 -6.897 1.00 72.12 93 VAL A N 1
ATOM 739 C CA . VAL A 1 93 ? -1.622 -8.534 -6.259 1.00 72.12 93 VAL A CA 1
ATOM 740 C C . VAL A 1 93 ? -0.110 -8.379 -6.371 1.00 72.12 93 VAL A C 1
ATOM 742 O O . VAL A 1 93 ? 0.443 -8.488 -7.457 1.00 72.12 93 VAL A O 1
ATOM 745 N N . LEU A 1 94 ? 0.552 -8.118 -5.243 1.00 71.00 94 LEU A N 1
ATOM 746 C CA . LEU A 1 94 ? 2.014 -8.011 -5.187 1.00 71.00 94 LEU A CA 1
ATOM 747 C C . LEU A 1 94 ? 2.680 -9.349 -4.849 1.00 71.00 94 LEU A C 1
ATOM 749 O O . LEU A 1 94 ? 3.786 -9.618 -5.297 1.00 71.00 94 LEU A O 1
ATOM 753 N N . THR A 1 95 ? 2.023 -10.209 -4.069 1.00 71.25 95 THR A N 1
ATOM 754 C CA . THR A 1 95 ? 2.558 -11.518 -3.673 1.00 71.25 95 THR A CA 1
ATOM 755 C C . THR A 1 95 ? 1.445 -12.558 -3.578 1.00 71.25 95 THR A C 1
ATOM 757 O O . THR A 1 95 ? 0.290 -12.237 -3.286 1.00 71.25 95 THR A O 1
ATOM 760 N N . ARG A 1 96 ? 1.789 -13.833 -3.805 1.00 73.12 96 ARG A N 1
ATOM 761 C CA . ARG A 1 96 ? 0.904 -14.979 -3.561 1.00 73.12 96 ARG A CA 1
ATOM 762 C C . ARG A 1 96 ? 1.567 -15.895 -2.538 1.00 73.12 96 ARG A C 1
ATOM 764 O O . ARG A 1 96 ? 2.744 -16.204 -2.648 1.00 73.12 96 ARG A O 1
A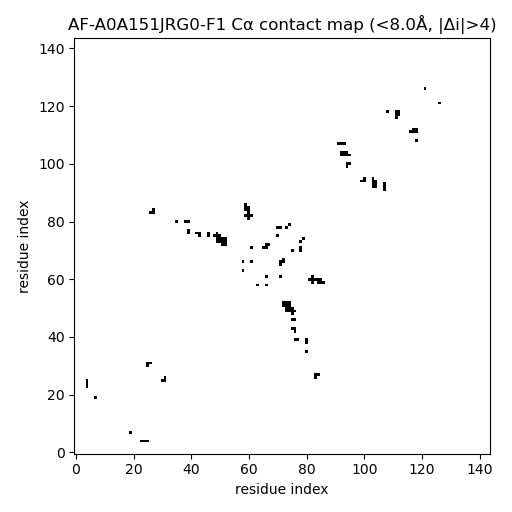TOM 771 N N . ARG A 1 97 ? 0.805 -16.323 -1.527 1.00 67.12 97 ARG A N 1
ATOM 772 C CA . ARG A 1 97 ? 1.319 -17.004 -0.320 1.00 67.12 97 ARG A CA 1
ATOM 773 C C . ARG A 1 97 ? 2.126 -18.282 -0.600 1.00 67.12 97 ARG A C 1
ATOM 775 O O . ARG A 1 97 ? 2.913 -18.688 0.242 1.00 67.12 97 ARG A O 1
ATOM 782 N N . THR A 1 98 ? 1.908 -18.913 -1.748 1.00 62.94 98 THR A N 1
ATOM 783 C CA . THR A 1 98 ? 2.487 -20.208 -2.122 1.00 62.94 98 THR A CA 1
ATOM 784 C C . THR A 1 98 ? 3.713 -20.104 -3.026 1.00 62.94 98 THR A C 1
ATOM 786 O O . THR A 1 98 ? 4.395 -21.104 -3.209 1.00 62.94 98 THR A O 1
ATOM 789 N N . GLU A 1 99 ? 4.029 -18.929 -3.579 1.00 65.94 99 GLU A N 1
ATOM 790 C CA . GLU A 1 99 ? 5.095 -18.796 -4.576 1.00 65.94 99 GLU A CA 1
ATOM 791 C C . GLU A 1 99 ? 5.903 -17.509 -4.369 1.00 65.94 99 GLU A C 1
ATOM 793 O O . GLU A 1 99 ? 5.360 -16.402 -4.389 1.00 65.94 99 GLU A O 1
ATOM 798 N N . LYS A 1 100 ? 7.230 -17.637 -4.246 1.00 63.28 100 LYS A N 1
ATOM 799 C CA . LYS A 1 100 ? 8.162 -16.509 -4.401 1.00 63.28 100 LYS A CA 1
ATOM 800 C C . LYS A 1 100 ? 8.365 -16.242 -5.891 1.00 63.28 100 LYS A C 1
ATOM 802 O O . LYS A 1 100 ? 9.419 -16.536 -6.443 1.00 63.28 100 LYS A O 1
ATOM 807 N N . ASN A 1 101 ? 7.328 -15.749 -6.555 1.00 75.94 101 ASN A N 1
ATOM 808 C CA . ASN A 1 101 ? 7.377 -15.533 -7.992 1.00 75.94 101 ASN A CA 1
ATOM 809 C C . ASN A 1 101 ? 7.628 -14.047 -8.268 1.00 75.94 101 ASN A C 1
ATOM 811 O O . ASN A 1 101 ? 6.709 -13.232 -8.190 1.00 75.94 101 ASN A O 1
ATOM 815 N N . ILE A 1 102 ? 8.880 -13.691 -8.576 1.00 81.81 102 ILE A N 1
ATOM 816 C CA . ILE A 1 102 ? 9.274 -12.333 -9.004 1.00 81.81 102 ILE A CA 1
ATOM 817 C C . ILE A 1 102 ? 8.391 -11.873 -10.177 1.00 81.81 102 ILE A C 1
ATOM 819 O O . ILE A 1 102 ? 8.029 -10.701 -10.265 1.00 81.81 102 ILE A O 1
ATOM 823 N N . ASN A 1 103 ? 7.940 -12.820 -11.005 1.00 84.06 103 ASN A N 1
ATOM 824 C CA . ASN A 1 103 ? 7.019 -12.577 -12.109 1.00 84.06 103 ASN A CA 1
ATOM 825 C C . ASN A 1 103 ? 5.697 -11.931 -11.672 1.00 84.06 103 ASN A C 1
ATOM 827 O O . ASN A 1 103 ? 5.192 -11.081 -12.393 1.00 84.06 103 ASN A O 1
ATOM 831 N N . ILE A 1 104 ? 5.153 -12.260 -10.492 1.00 84.56 104 ILE A N 1
ATOM 832 C CA . ILE A 1 104 ? 3.897 -11.655 -10.009 1.00 84.56 104 ILE A CA 1
ATOM 833 C C . ILE A 1 104 ? 4.104 -10.166 -9.712 1.00 84.56 104 ILE A C 1
ATOM 835 O O . ILE A 1 104 ? 3.266 -9.339 -10.063 1.00 84.56 104 ILE A O 1
ATOM 839 N N . ILE A 1 105 ? 5.246 -9.814 -9.116 1.00 86.38 105 ILE A N 1
ATOM 840 C CA . ILE A 1 105 ? 5.590 -8.420 -8.814 1.00 86.38 105 ILE A CA 1
ATOM 841 C C . ILE A 1 105 ? 5.798 -7.642 -10.116 1.00 86.38 105 ILE A C 1
ATOM 843 O O . ILE A 1 105 ? 5.239 -6.557 -10.280 1.00 86.38 105 ILE A O 1
ATOM 847 N N . LEU A 1 106 ? 6.560 -8.205 -11.059 1.00 87.94 106 LEU A N 1
ATOM 848 C CA . LEU A 1 106 ? 6.804 -7.585 -12.365 1.00 87.94 106 LEU A CA 1
ATOM 849 C C . LEU A 1 106 ? 5.509 -7.426 -13.173 1.00 87.94 106 LEU A C 1
ATOM 851 O O . LEU A 1 106 ? 5.296 -6.385 -13.791 1.00 87.94 106 LEU A O 1
ATOM 855 N N . GLN A 1 107 ? 4.598 -8.398 -13.103 1.00 87.44 107 GLN A N 1
ATOM 856 C CA . GLN A 1 107 ? 3.273 -8.299 -13.714 1.00 87.44 107 GLN A CA 1
ATOM 857 C C . GLN A 1 107 ? 2.424 -7.205 -13.049 1.00 87.44 107 GLN A C 1
ATOM 859 O O . GLN A 1 107 ? 1.751 -6.439 -13.739 1.00 87.44 107 GLN A O 1
ATOM 864 N N . GLY A 1 108 ? 2.503 -7.064 -11.723 1.00 86.25 108 GLY A N 1
ATOM 865 C CA . GLY A 1 108 ? 1.893 -5.950 -10.995 1.00 86.25 108 GLY A CA 1
ATOM 866 C C . GLY A 1 108 ? 2.426 -4.581 -11.440 1.00 86.25 108 GLY A C 1
ATOM 867 O O . GLY A 1 108 ? 1.640 -3.651 -11.622 1.00 86.25 108 GLY A O 1
ATOM 868 N N . LEU A 1 109 ? 3.736 -4.464 -11.680 1.00 89.00 109 LEU A N 1
ATOM 869 C CA . LEU A 1 109 ? 4.364 -3.251 -12.223 1.00 89.00 109 LEU A CA 1
ATOM 870 C C . LEU A 1 109 ? 3.927 -2.957 -13.663 1.00 89.00 109 LEU A C 1
ATOM 872 O O . LEU A 1 109 ? 3.651 -1.802 -13.983 1.00 89.00 109 LEU A O 1
ATOM 876 N N . GLY A 1 110 ? 3.801 -3.982 -14.509 1.00 88.06 110 GLY A N 1
ATOM 877 C CA . GLY A 1 110 ? 3.246 -3.836 -15.857 1.00 88.06 110 GLY A CA 1
ATOM 878 C C . GLY A 1 110 ? 1.800 -3.334 -15.834 1.00 88.06 110 GLY A C 1
ATOM 879 O O . GLY A 1 110 ? 1.449 -2.412 -16.566 1.00 88.06 110 GLY A O 1
ATOM 880 N N . ASN A 1 111 ? 0.972 -3.858 -14.926 1.00 87.38 111 ASN A N 1
ATOM 881 C CA . ASN A 1 111 ? -0.399 -3.377 -14.745 1.00 87.38 111 ASN A CA 1
ATOM 882 C C . ASN A 1 111 ? -0.439 -1.912 -14.286 1.00 87.38 111 ASN A C 1
ATOM 884 O O . ASN A 1 111 ? -1.249 -1.142 -14.792 1.00 87.38 111 ASN A O 1
ATOM 888 N N . LEU A 1 112 ? 0.455 -1.507 -13.377 1.00 86.19 112 LEU A N 1
ATOM 889 C CA . LEU A 1 112 ? 0.601 -0.104 -12.972 1.00 86.19 112 LEU A CA 1
ATOM 890 C C . LEU A 1 112 ? 0.952 0.791 -14.166 1.00 86.19 112 LEU A C 1
ATOM 892 O O . LEU A 1 112 ? 0.327 1.838 -14.337 1.00 86.19 112 LEU A O 1
ATOM 896 N N . TYR A 1 113 ? 1.900 0.362 -15.002 1.00 89.19 113 TYR A N 1
ATOM 897 C CA . TYR A 1 113 ? 2.267 1.079 -16.222 1.00 89.19 113 TYR A CA 1
ATOM 898 C C . TYR A 1 113 ? 1.080 1.244 -17.176 1.00 89.19 113 TYR A C 1
ATOM 900 O O . TYR A 1 113 ? 0.783 2.353 -17.615 1.00 89.19 113 TYR A O 1
ATOM 908 N N . ASN A 1 114 ? 0.326 0.168 -17.407 1.00 86.56 114 ASN A N 1
ATOM 909 C CA . ASN A 1 114 ? -0.875 0.195 -18.243 1.00 86.56 114 ASN A CA 1
ATOM 910 C C . ASN A 1 114 ? -1.990 1.086 -17.669 1.00 86.56 114 ASN A C 1
ATOM 912 O O . ASN A 1 114 ? -2.792 1.629 -18.424 1.00 86.56 114 ASN A O 1
ATOM 916 N N . CYS A 1 115 ? -2.036 1.285 -16.348 1.00 84.50 115 CYS A N 1
ATOM 917 C CA . CYS A 1 115 ? -2.922 2.260 -15.707 1.00 84.50 115 CYS A CA 1
ATOM 918 C C . CYS A 1 115 ? -2.448 3.721 -15.857 1.00 84.50 115 CYS A C 1
ATOM 920 O O . CYS A 1 115 ? -3.059 4.615 -15.273 1.00 84.50 115 CYS A O 1
ATOM 922 N N . GLY A 1 116 ? -1.369 3.978 -16.603 1.00 86.19 116 GLY A N 1
ATOM 923 C CA . GLY A 1 116 ? -0.813 5.311 -16.838 1.00 86.19 116 GLY A CA 1
ATOM 924 C C . GLY A 1 116 ? 0.163 5.789 -15.760 1.00 86.19 116 GLY A C 1
ATOM 925 O O . GLY A 1 116 ? 0.564 6.952 -15.772 1.00 86.19 116 GLY A O 1
ATOM 926 N N . LEU A 1 117 ? 0.559 4.924 -14.819 1.00 86.62 117 LEU A N 1
ATOM 927 C CA . LEU A 1 117 ? 1.589 5.250 -13.829 1.00 86.62 117 LEU A CA 1
ATOM 928 C C . LEU A 1 117 ? 2.982 5.006 -14.422 1.00 86.62 117 LEU A C 1
ATOM 930 O O . LEU A 1 117 ? 3.174 4.127 -15.249 1.00 86.62 117 LEU A O 1
ATOM 934 N N . GLN A 1 118 ? 3.987 5.756 -13.972 1.00 89.44 118 GLN A N 1
ATOM 935 C CA . GLN A 1 118 ? 5.357 5.646 -14.492 1.00 89.44 118 GLN A CA 1
ATOM 936 C C . GLN A 1 118 ? 6.338 5.209 -13.392 1.00 89.44 118 GLN A C 1
ATOM 938 O O . GLN A 1 118 ? 7.074 6.037 -12.842 1.00 89.44 118 GLN A O 1
ATOM 943 N N . PRO A 1 119 ? 6.339 3.917 -13.011 1.00 87.69 119 PRO A N 1
ATOM 944 C CA . PRO A 1 119 ? 7.271 3.408 -12.014 1.00 87.69 119 PRO A CA 1
ATOM 945 C C . PRO A 1 119 ? 8.719 3.503 -12.518 1.00 87.69 119 PRO A C 1
ATOM 947 O O . PRO A 1 119 ? 9.015 3.202 -13.670 1.00 87.69 119 PRO A O 1
ATOM 950 N N . GLN A 1 120 ? 9.639 3.891 -11.634 1.00 89.81 120 GLN A N 1
ATOM 951 C CA . GLN A 1 120 ? 11.069 3.986 -11.942 1.00 89.81 120 GLN A CA 1
ATOM 952 C C . GLN A 1 120 ? 11.724 2.599 -11.861 1.00 89.81 120 GLN A C 1
ATOM 954 O O . GLN A 1 120 ? 12.363 2.256 -10.866 1.00 89.81 120 GLN A O 1
ATOM 959 N N . VAL A 1 121 ? 11.526 1.788 -12.905 1.00 88.50 121 VAL A N 1
ATOM 960 C CA . VAL A 1 121 ? 11.989 0.386 -12.982 1.00 88.50 121 VAL A CA 1
ATOM 961 C C . VAL A 1 121 ? 13.513 0.268 -12.845 1.00 88.50 121 VAL A C 1
ATOM 963 O O . VAL A 1 121 ? 13.992 -0.720 -12.299 1.00 88.50 121 VAL A O 1
ATOM 966 N N . ALA A 1 122 ? 14.266 1.296 -13.249 1.00 89.94 122 ALA A N 1
ATOM 967 C CA . ALA A 1 122 ? 15.724 1.344 -13.120 1.00 89.94 122 ALA A CA 1
ATOM 968 C C . ALA A 1 122 ? 16.225 1.165 -11.675 1.00 89.94 122 ALA A C 1
ATOM 970 O O . ALA A 1 122 ? 17.311 0.644 -11.468 1.00 89.94 122 ALA A O 1
ATOM 971 N N . ASN A 1 123 ? 15.419 1.525 -10.670 1.00 90.88 123 ASN A N 1
ATOM 972 C CA . ASN A 1 123 ? 15.785 1.366 -9.259 1.00 90.88 123 ASN A CA 1
ATOM 973 C C . ASN A 1 123 ? 15.672 -0.086 -8.757 1.00 90.88 123 ASN A C 1
ATOM 975 O O . ASN A 1 123 ? 16.022 -0.361 -7.610 1.00 90.88 123 ASN A O 1
ATOM 979 N N . LEU A 1 124 ? 15.125 -1.004 -9.563 1.00 89.69 124 LEU A N 1
ATOM 980 C CA . LEU A 1 124 ? 14.948 -2.409 -9.178 1.00 89.69 124 LEU A CA 1
ATOM 981 C C . LEU A 1 124 ? 16.208 -3.252 -9.390 1.00 89.69 124 LEU A C 1
ATOM 983 O O . LEU A 1 124 ? 16.279 -4.368 -8.877 1.00 89.69 124 LEU A O 1
ATOM 987 N N . TYR A 1 125 ? 17.178 -2.747 -10.147 1.00 90.00 125 TYR A N 1
ATOM 988 C CA . TYR A 1 125 ? 18.433 -3.425 -10.445 1.00 90.00 125 TYR A CA 1
ATOM 989 C C . TYR A 1 125 ? 19.610 -2.458 -10.255 1.00 90.00 125 TYR A C 1
ATOM 991 O O . TYR A 1 125 ? 19.400 -1.249 -10.146 1.00 90.00 125 TYR A O 1
ATOM 999 N N . PRO A 1 126 ? 20.848 -2.971 -10.144 1.00 93.94 126 PRO A N 1
ATOM 1000 C CA . PRO A 1 126 ? 22.021 -2.122 -9.989 1.00 93.94 126 PRO A CA 1
ATOM 1001 C C . PRO A 1 126 ? 22.143 -1.098 -11.119 1.00 93.94 126 PRO A C 1
ATOM 1003 O O . PRO A 1 126 ? 21.704 -1.342 -12.243 1.00 93.94 126 PRO A O 1
ATOM 1006 N N . SER A 1 127 ? 22.780 0.034 -10.822 1.00 91.94 127 SER A N 1
ATOM 1007 C CA . SER A 1 127 ? 23.034 1.061 -11.831 1.00 91.94 127 SER A CA 1
ATOM 1008 C C . SER A 1 127 ? 23.816 0.480 -13.009 1.00 91.94 127 SER A C 1
ATOM 1010 O O . SER A 1 127 ? 24.767 -0.275 -12.821 1.00 91.94 127 SER A O 1
ATOM 1012 N N . VAL A 1 128 ? 23.417 0.857 -14.221 1.00 90.56 128 VAL A N 1
ATOM 1013 C CA . VAL A 1 128 ? 24.108 0.476 -15.457 1.00 90.56 128 VAL A CA 1
ATOM 1014 C C . VAL A 1 128 ? 25.248 1.457 -15.706 1.00 90.56 128 VAL A C 1
ATOM 1016 O O . VAL A 1 128 ? 25.072 2.666 -15.550 1.00 90.56 128 VAL A O 1
ATOM 1019 N N . GLU A 1 129 ? 26.409 0.939 -16.097 1.00 93.25 129 GLU A N 1
ATOM 1020 C CA . GLU A 1 129 ? 27.554 1.755 -16.495 1.00 93.25 129 GLU A CA 1
ATOM 1021 C C . GLU A 1 129 ? 27.477 2.119 -17.981 1.00 93.25 129 GLU A C 1
ATOM 1023 O O . GLU A 1 129 ? 27.113 1.300 -18.827 1.00 93.25 129 GLU A O 1
ATOM 1028 N N . PHE A 1 130 ? 27.832 3.364 -18.295 1.00 92.56 130 PHE A N 1
ATOM 1029 C CA . PHE A 1 130 ? 27.881 3.888 -19.657 1.00 92.56 130 PHE A CA 1
ATOM 1030 C C . PHE A 1 130 ? 29.317 4.307 -20.009 1.00 92.56 130 PHE A C 1
ATOM 1032 O O . PHE A 1 130 ? 30.028 4.792 -19.128 1.00 92.56 130 PHE A O 1
ATOM 1039 N N . PRO A 1 131 ? 29.746 4.186 -21.283 1.00 94.56 131 PRO A N 1
ATOM 1040 C CA . PRO A 1 131 ? 28.975 3.779 -22.465 1.00 94.56 131 PRO A CA 1
ATOM 1041 C C . PRO A 1 131 ? 28.658 2.275 -22.512 1.00 94.56 131 PRO A C 1
ATOM 1043 O O . PRO A 1 131 ? 29.376 1.459 -21.946 1.00 94.56 131 PRO A O 1
ATOM 1046 N N . VAL A 1 132 ? 27.583 1.909 -23.219 1.00 92.88 132 VAL A N 1
ATOM 1047 C CA . VAL A 1 132 ? 27.207 0.498 -23.415 1.00 92.88 132 VAL A CA 1
ATOM 1048 C C . VAL A 1 132 ? 28.229 -0.247 -24.283 1.00 92.88 132 VAL A C 1
ATOM 1050 O O . VAL A 1 132 ? 28.946 0.354 -25.087 1.00 92.88 132 VAL A O 1
ATOM 1053 N N . SER A 1 133 ? 28.284 -1.574 -24.151 1.00 93.06 133 SER A N 1
ATOM 1054 C CA . SER A 1 133 ? 29.199 -2.418 -24.923 1.00 93.06 133 SER A CA 1
ATOM 1055 C C . SER A 1 133 ? 28.866 -2.431 -26.422 1.00 93.06 133 SER A C 1
ATOM 1057 O O . SER A 1 133 ? 27.712 -2.286 -26.848 1.00 93.06 133 SER A O 1
ATOM 1059 N N . ARG A 1 134 ? 29.901 -2.641 -27.247 1.00 92.06 134 ARG A N 1
ATOM 1060 C CA . ARG A 1 134 ? 29.748 -2.843 -28.696 1.00 92.06 134 ARG A CA 1
ATOM 1061 C C . ARG A 1 134 ? 28.894 -4.091 -28.948 1.00 92.06 134 ARG A C 1
ATOM 1063 O O . ARG A 1 134 ? 29.138 -5.128 -28.342 1.00 92.06 134 ARG A O 1
ATOM 1070 N N . GLY A 1 135 ? 27.911 -3.984 -29.843 1.00 92.62 135 GLY A N 1
ATOM 1071 C CA . GLY A 1 135 ? 26.946 -5.054 -30.133 1.00 92.62 135 GLY A CA 1
ATOM 1072 C C . GLY A 1 135 ? 25.590 -4.908 -29.431 1.00 92.62 135 GLY A C 1
ATOM 1073 O O . GLY A 1 135 ? 24.683 -5.681 -29.724 1.00 92.62 135 GLY A O 1
ATOM 1074 N N . THR A 1 136 ? 25.414 -3.906 -28.559 1.00 93.56 136 THR A N 1
ATOM 1075 C CA . THR A 1 136 ? 24.091 -3.559 -28.010 1.00 93.56 136 THR A CA 1
ATOM 1076 C C . THR A 1 136 ? 23.122 -3.203 -29.155 1.00 93.56 136 THR A C 1
ATOM 1078 O O . THR A 1 136 ? 23.470 -2.350 -29.977 1.00 93.56 136 THR A O 1
ATOM 1081 N N . PRO A 1 137 ? 21.928 -3.828 -29.244 1.00 93.62 137 PRO A N 1
ATOM 1082 C CA . PRO A 1 137 ? 20.980 -3.585 -30.332 1.00 93.62 137 PRO A CA 1
ATOM 1083 C C . PRO A 1 137 ? 20.548 -2.119 -30.451 1.00 93.62 137 PRO A C 1
ATOM 1085 O O . PRO A 1 137 ? 20.375 -1.423 -29.450 1.00 93.62 137 PRO A O 1
ATOM 1088 N N . MET A 1 138 ? 20.315 -1.661 -31.685 1.00 93.81 138 MET A N 1
ATOM 1089 C CA . MET A 1 138 ? 19.754 -0.331 -31.928 1.00 93.81 138 MET A CA 1
ATOM 1090 C C . MET A 1 138 ? 18.304 -0.258 -31.444 1.00 93.81 138 MET A C 1
ATOM 1092 O O . MET A 1 138 ? 17.523 -1.182 -31.660 1.00 93.81 138 MET A O 1
ATOM 1096 N N . ILE A 1 139 ? 17.9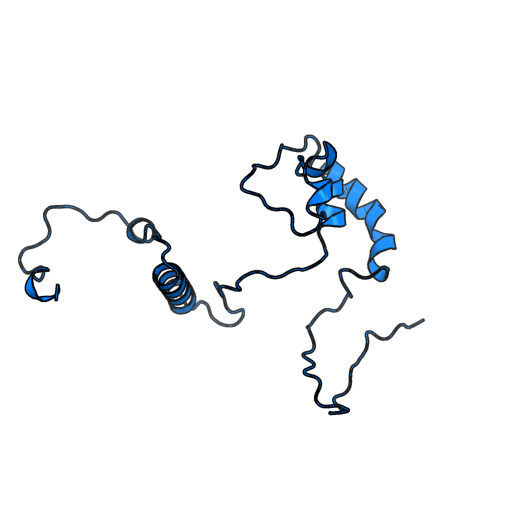31 0.873 -30.841 1.00 93.88 139 ILE A N 1
ATOM 1097 C CA . ILE A 1 139 ? 16.555 1.123 -30.386 1.00 93.88 139 ILE A CA 1
ATOM 1098 C C . ILE A 1 139 ? 15.673 1.621 -31.539 1.00 93.88 139 ILE A C 1
ATOM 1100 O O . ILE A 1 139 ? 14.491 1.294 -31.578 1.00 93.88 139 ILE A O 1
ATOM 1104 N N . SER A 1 140 ? 16.234 2.375 -32.496 1.00 94.44 140 SER A N 1
ATOM 1105 C CA . SER A 1 140 ? 15.464 3.002 -33.581 1.00 94.44 140 SER A CA 1
ATOM 1106 C C . SER A 1 140 ? 14.574 2.045 -34.387 1.00 94.44 140 SER A C 1
ATOM 1108 O O . SER A 1 140 ? 13.455 2.450 -34.685 1.00 94.44 140 SER A O 1
ATOM 1110 N N . PRO A 1 141 ? 14.957 0.785 -34.686 1.00 93.94 141 PRO A N 1
ATOM 1111 C CA . PRO A 1 141 ? 14.083 -0.129 -35.424 1.00 93.94 141 PRO A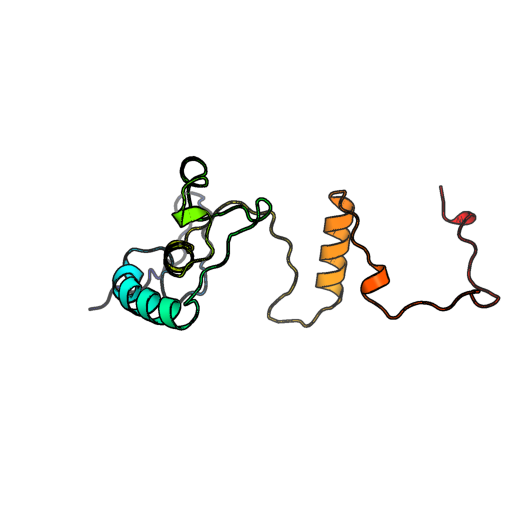 CA 1
ATOM 1112 C C . PRO A 1 141 ? 12.876 -0.627 -34.613 1.00 93.94 141 PRO A C 1
ATOM 1114 O O . PRO A 1 141 ? 11.933 -1.159 -35.191 1.00 93.94 141 PRO A O 1
ATOM 1117 N N . SER A 1 142 ? 12.906 -0.489 -33.284 1.00 90.50 142 SER A N 1
ATOM 1118 C CA . SER A 1 142 ? 11.867 -0.984 -32.368 1.00 90.50 142 SER A CA 1
ATOM 1119 C C . SER A 1 142 ? 10.797 0.062 -32.041 1.00 90.50 142 SER A C 1
ATOM 1121 O O . SER A 1 142 ? 9.819 -0.256 -31.366 1.00 90.50 142 SER A O 1
ATOM 1123 N N . ILE A 1 143 ? 10.978 1.307 -32.486 1.00 85.94 143 ILE A N 1
ATOM 1124 C CA . ILE A 1 143 ? 10.009 2.393 -32.319 1.00 85.94 143 ILE A CA 1
ATOM 1125 C C . ILE A 1 143 ? 9.172 2.446 -33.601 1.00 85.94 143 ILE A C 1
ATOM 1127 O O . ILE A 1 143 ? 9.717 2.690 -34.676 1.00 85.94 143 ILE A O 1
ATOM 1131 N N . ARG A 1 144 ? 7.867 2.179 -33.486 1.00 69.88 144 ARG A N 1
ATOM 1132 C CA . ARG A 1 144 ? 6.905 2.198 -34.597 1.00 69.88 144 ARG A CA 1
ATOM 1133 C C . ARG A 1 144 ? 5.956 3.380 -34.484 1.00 69.88 144 ARG A C 1
ATOM 1135 O O . ARG A 1 144 ? 5.576 3.701 -33.337 1.00 69.88 144 ARG A O 1
#

pLDDT: mean 78.77, std 16.54, range [31.17, 95.25]

Organism: NCBI:txid471704

Sequence (144 aa):
ATTACVTFFYNQVNNIYVKKINCNIPFHSSYVAFVESQLLLSLNKIIPCPKKRSSKWISTSIPRTKWFTSTSKLSSADYHTRSSLPLNVTNLVLTRRTEKNINIILQGLGNLYNCGLQPQVANLYPSVEFPVSRGTPMISPSIR

Solvent-accessible surface area (backbone atoms only — not comparable to full-atom values): 9813 Å² total; per-residue (Å²): 141,76,89,69,72,82,76,79,72,91,66,94,70,84,89,68,92,81,79,90,75,98,62,99,62,67,78,79,40,79,82,50,54,83,50,46,63,62,49,40,57,54,35,39,70,76,42,75,77,55,49,75,58,55,91,84,63,76,68,70,49,55,59,79,92,52,52,82,39,76,71,59,35,28,61,32,33,75,46,63,72,58,44,65,50,83,74,98,68,90,84,72,61,60,77,52,99,90,51,98,51,68,63,45,36,53,49,38,52,51,52,41,41,75,71,73,44,83,77,72,65,70,78,78,50,80,86,82,76,78,79,74,66,91,85,67,79,78,62,72,86,76,64,127